Protein AF-A0AAQ3K2I1-F1 (afdb_monomer)

Sequence (103 aa):
MKQISSSSSKKKKNTADDESAISTFRNTFQGRDLKQGTCILLTWVEASKMLISISSTGLPADIDAEIRSMNVNWALYDGFFGGNPVSPTLKASVVEGLTMMLS

Foldseek 3Di:
DDDDDDPPDPPPPQDPLRVVLVVQVCVLPPPDDQDPQKDWDWAPPDLQWTWIFIDSHDDGPDTSDIGGGNVNSVVVVCCCQNPPHPDPPSNVVVVVVVVVVVD

Structure (mmCIF, N/CA/C/O backbone):
data_AF-A0AAQ3K2I1-F1
#
_entry.id   AF-A0AAQ3K2I1-F1
#
loop_
_atom_site.group_PDB
_atom_site.id
_atom_site.type_symbol
_atom_site.label_atom_id
_atom_site.label_alt_id
_atom_site.label_comp_id
_atom_site.label_asym_id
_atom_site.label_entity_id
_atom_site.label_seq_id
_atom_site.pdbx_PDB_ins_code
_atom_site.Cartn_x
_atom_site.Cartn_y
_atom_site.Cartn_z
_atom_site.occupancy
_atom_site.B_iso_or_equiv
_atom_site.auth_seq_id
_atom_site.auth_comp_id
_atom_site.auth_asym_id
_atom_site.auth_atom_id
_atom_site.pdbx_PDB_model_num
ATOM 1 N N . MET A 1 1 ? -8.237 42.135 -5.711 1.00 37.44 1 MET A N 1
ATOM 2 C CA . MET A 1 1 ? -8.270 40.664 -5.872 1.00 37.44 1 MET A CA 1
ATOM 3 C C . MET A 1 1 ? -7.122 40.255 -6.780 1.00 37.44 1 MET A C 1
ATOM 5 O O . MET A 1 1 ? -7.177 40.530 -7.969 1.00 37.44 1 MET A O 1
ATOM 9 N N . LYS A 1 2 ? -6.034 39.716 -6.218 1.00 32.69 2 LYS A N 1
ATOM 10 C CA . LYS A 1 2 ? -4.900 39.194 -6.996 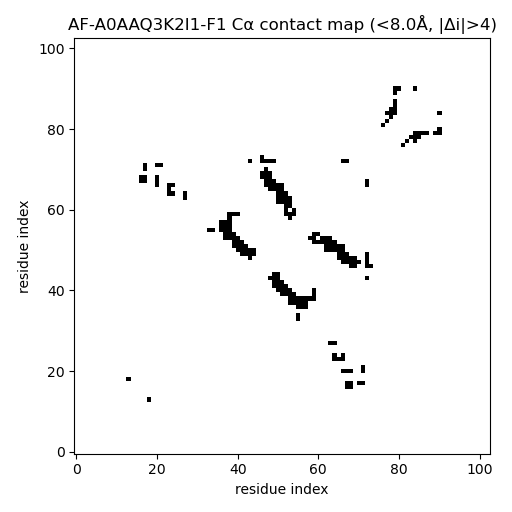1.00 32.69 2 LYS A CA 1
ATOM 11 C C . LYS A 1 2 ? -5.203 37.751 -7.398 1.00 32.69 2 LYS A C 1
ATOM 13 O O . LYS A 1 2 ? -5.624 36.966 -6.554 1.00 32.69 2 LYS A O 1
ATOM 18 N N . GLN A 1 3 ? -4.995 37.447 -8.679 1.00 37.69 3 GLN A N 1
ATOM 19 C CA . GLN A 1 3 ? -5.002 36.096 -9.228 1.00 37.69 3 GLN A CA 1
ATOM 20 C C . GLN A 1 3 ? -4.092 35.176 -8.412 1.00 37.69 3 GLN A C 1
ATOM 22 O O . GLN A 1 3 ? -2.937 35.512 -8.148 1.00 37.69 3 GLN A O 1
ATOM 27 N N . ILE A 1 4 ? -4.605 33.998 -8.067 1.00 42.84 4 ILE A N 1
ATOM 28 C CA . ILE A 1 4 ? -3.776 32.881 -7.632 1.00 42.84 4 ILE A CA 1
ATOM 29 C C . ILE A 1 4 ? -3.265 32.200 -8.901 1.00 42.84 4 ILE A C 1
ATOM 31 O O . ILE A 1 4 ? -4.034 31.714 -9.727 1.00 42.84 4 ILE A O 1
ATOM 35 N N . SER A 1 5 ? -1.944 32.271 -9.037 1.00 36.81 5 SER A N 1
ATOM 36 C CA . SER A 1 5 ? -1.099 31.627 -10.034 1.00 36.81 5 SER A CA 1
ATOM 37 C C . SER A 1 5 ? -1.525 30.185 -10.320 1.00 36.81 5 SER A C 1
ATOM 39 O O . SER A 1 5 ? -1.656 29.366 -9.410 1.00 36.81 5 SER A O 1
ATOM 41 N N . SER A 1 6 ? -1.700 29.879 -11.606 1.00 41.41 6 SER A N 1
ATOM 42 C CA . SER A 1 6 ? -1.818 28.522 -12.114 1.00 41.41 6 SER A CA 1
ATOM 43 C C . SER A 1 6 ? -0.470 27.806 -11.990 1.00 41.41 6 SER A C 1
ATOM 45 O O . SER A 1 6 ? 0.410 27.966 -12.838 1.00 41.41 6 SER A O 1
ATOM 47 N N . SER A 1 7 ? -0.300 26.956 -10.983 1.00 36.19 7 SER A N 1
ATOM 48 C CA . SER A 1 7 ? 0.644 25.848 -11.097 1.00 36.19 7 SER A CA 1
ATOM 49 C C . SER A 1 7 ? 0.015 24.814 -12.030 1.00 36.19 7 SER A C 1
ATOM 51 O O . SER A 1 7 ? -0.881 24.057 -11.664 1.00 36.19 7 SER A O 1
ATOM 53 N N . SER A 1 8 ? 0.443 24.837 -13.293 1.00 41.00 8 SER A N 1
ATOM 54 C CA . SER A 1 8 ? 0.070 23.869 -14.319 1.00 41.00 8 SER A CA 1
ATOM 55 C C . SER A 1 8 ? 0.605 22.481 -13.954 1.00 41.00 8 SER A C 1
ATOM 57 O O . SER A 1 8 ? 1.631 22.032 -14.471 1.00 41.00 8 SER A O 1
ATOM 59 N N . SER A 1 9 ? -0.076 21.778 -13.055 1.00 35.94 9 SER A N 1
ATOM 60 C CA . SER A 1 9 ? 0.137 20.350 -12.872 1.00 35.94 9 SER A CA 1
ATOM 61 C C . SER A 1 9 ? -0.325 19.680 -14.157 1.00 35.94 9 SER A C 1
ATOM 63 O O . SER A 1 9 ? -1.525 19.514 -14.381 1.00 35.94 9 SER A O 1
ATOM 65 N N . LYS A 1 10 ? 0.613 19.306 -15.034 1.00 42.41 10 LYS A N 1
ATOM 66 C CA . LYS A 1 10 ? 0.354 18.265 -16.031 1.00 42.41 10 LYS A CA 1
ATOM 67 C C . LYS A 1 10 ? -0.133 17.059 -15.231 1.00 42.41 10 LYS A C 1
ATOM 69 O O . LYS A 1 10 ? 0.686 16.348 -14.657 1.00 42.41 10 LYS A O 1
ATOM 74 N N . LYS A 1 11 ? -1.451 16.865 -15.122 1.00 48.81 11 LYS A N 1
ATOM 75 C CA . LYS A 1 11 ? -2.026 15.613 -14.634 1.00 48.81 11 LYS A CA 1
ATOM 76 C C . LYS A 1 11 ? -1.488 14.558 -15.589 1.00 48.81 11 LYS A C 1
ATOM 78 O O . LYS A 1 11 ? -1.966 14.467 -16.719 1.00 48.81 11 LYS A O 1
ATOM 83 N N . LYS A 1 12 ? -0.428 13.844 -15.194 1.00 59.91 12 LYS A N 1
ATOM 84 C CA . LYS A 1 12 ? -0.034 12.620 -15.885 1.00 59.91 12 LYS A CA 1
ATOM 85 C C . LYS A 1 12 ? -1.297 11.777 -15.884 1.00 59.91 12 LYS A C 1
ATOM 87 O O . LYS A 1 12 ? -1.839 11.482 -14.824 1.00 59.91 12 LYS A O 1
ATOM 92 N N . LYS A 1 13 ? -1.844 11.552 -17.073 1.00 78.75 13 LYS A N 1
ATOM 93 C CA . LYS A 1 13 ? -3.057 10.768 -17.217 1.00 78.75 13 LYS A CA 1
ATOM 94 C C . LYS A 1 13 ? -2.700 9.360 -16.763 1.00 78.75 13 LYS A C 1
ATOM 96 O O . LYS A 1 13 ? -1.733 8.800 -17.277 1.00 78.75 13 LYS A O 1
ATOM 101 N N . ASN A 1 14 ? -3.443 8.849 -15.792 1.00 84.88 14 ASN A N 1
ATOM 102 C CA . ASN A 1 14 ? -3.327 7.464 -15.369 1.00 84.88 14 ASN A CA 1
ATOM 103 C C . ASN A 1 14 ? -3.455 6.560 -16.599 1.00 84.88 14 ASN A C 1
ATOM 105 O O . ASN A 1 14 ? -4.289 6.793 -17.484 1.00 84.88 14 ASN A O 1
ATOM 109 N N . THR A 1 15 ? -2.583 5.564 -16.675 1.00 93.06 15 THR A N 1
ATOM 110 C CA . THR A 1 15 ? -2.687 4.504 -17.676 1.00 93.06 15 THR A CA 1
ATOM 111 C C . THR A 1 15 ? -3.866 3.584 -17.346 1.00 93.06 15 THR A C 1
ATOM 113 O O . THR A 1 15 ? -4.426 3.644 -16.252 1.00 93.06 15 THR A O 1
ATOM 116 N N . ALA A 1 16 ? -4.258 2.719 -18.285 1.00 93.69 16 ALA A N 1
ATOM 117 C CA . ALA A 1 16 ? -5.278 1.705 -18.010 1.00 93.69 16 ALA A CA 1
ATOM 118 C C . ALA A 1 16 ? -4.862 0.783 -16.846 1.00 93.69 16 ALA A C 1
ATOM 120 O O . ALA A 1 16 ? -5.698 0.425 -16.017 1.00 93.69 16 ALA A O 1
ATOM 121 N N . ASP A 1 17 ? -3.566 0.477 -16.747 1.00 93.31 17 ASP A N 1
ATOM 122 C CA . ASP A 1 17 ? -3.002 -0.322 -15.658 1.00 93.31 17 ASP A CA 1
ATOM 123 C C . ASP A 1 17 ? -3.073 0.423 -14.319 1.00 93.31 17 ASP A C 1
ATOM 125 O O . ASP A 1 17 ? -3.442 -0.170 -13.309 1.00 93.31 17 ASP A O 1
ATOM 129 N N . ASP A 1 18 ? -2.811 1.736 -14.309 1.00 96.25 18 ASP A N 1
ATOM 130 C CA . ASP A 1 18 ? -2.945 2.566 -13.104 1.00 96.25 18 ASP A CA 1
ATOM 131 C C . ASP A 1 18 ? -4.397 2.613 -12.611 1.00 96.25 18 ASP A C 1
ATOM 133 O O . ASP A 1 18 ? -4.651 2.444 -11.422 1.00 96.25 18 ASP A O 1
ATOM 137 N N . GLU A 1 19 ? -5.365 2.799 -13.513 1.00 97.19 19 GLU A N 1
ATOM 138 C CA . GLU A 1 19 ? -6.791 2.808 -13.158 1.00 97.19 19 GLU A CA 1
ATOM 139 C C . GLU A 1 19 ? -7.262 1.437 -12.646 1.00 97.19 19 GLU A C 1
ATOM 141 O O . GLU A 1 19 ? -7.979 1.355 -11.645 1.00 97.19 19 GLU A O 1
ATOM 146 N N . SER A 1 20 ? -6.817 0.349 -13.282 1.00 97.56 20 SER A N 1
ATOM 147 C CA . SER A 1 20 ? -7.094 -1.021 -12.833 1.00 97.56 20 SER A CA 1
ATOM 148 C C . SER A 1 20 ? -6.496 -1.299 -11.448 1.00 97.56 20 SER A C 1
ATOM 150 O O . SER A 1 20 ? -7.168 -1.837 -10.563 1.00 97.56 20 SER A O 1
ATOM 152 N N . ALA A 1 21 ? -5.257 -0.859 -11.214 1.00 98.00 21 ALA A N 1
ATOM 153 C CA . ALA A 1 21 ? -4.576 -0.958 -9.929 1.00 98.00 21 ALA A CA 1
ATOM 154 C C . ALA A 1 21 ? -5.287 -0.145 -8.833 1.00 98.00 21 ALA A C 1
ATOM 156 O O . ALA A 1 21 ? -5.513 -0.663 -7.740 1.00 98.00 21 ALA A O 1
ATOM 157 N N . ILE A 1 22 ? -5.707 1.092 -9.126 1.00 97.69 22 ILE A N 1
ATOM 158 C CA . ILE A 1 22 ? -6.485 1.934 -8.200 1.00 97.69 22 ILE A CA 1
ATOM 159 C C . ILE A 1 22 ? -7.835 1.283 -7.880 1.00 97.69 22 ILE A C 1
ATOM 161 O O . ILE A 1 22 ? -8.249 1.263 -6.719 1.00 97.69 22 ILE A O 1
ATOM 165 N N . SER A 1 23 ? -8.518 0.726 -8.885 1.00 98.12 23 SER A N 1
ATOM 166 C CA . SER A 1 23 ? -9.779 0.009 -8.686 1.00 98.12 23 SER A CA 1
ATOM 167 C C . SER A 1 23 ? -9.588 -1.219 -7.798 1.00 98.12 23 SER A C 1
ATOM 169 O O . SER A 1 23 ? -10.317 -1.382 -6.822 1.00 98.12 23 SER A O 1
ATOM 171 N N . THR A 1 24 ? -8.563 -2.029 -8.067 1.00 98.38 24 THR A N 1
ATOM 172 C CA . THR A 1 24 ? -8.218 -3.207 -7.256 1.00 98.38 24 THR A CA 1
ATOM 173 C C . THR A 1 24 ? -7.917 -2.808 -5.814 1.00 98.38 24 THR A C 1
ATOM 175 O O . THR A 1 24 ? -8.507 -3.365 -4.887 1.00 98.38 24 THR A O 1
ATOM 178 N N . PHE A 1 25 ? -7.079 -1.784 -5.613 1.00 97.62 25 PHE A N 1
ATOM 179 C CA . PHE A 1 25 ? -6.767 -1.244 -4.290 1.00 97.62 25 PHE A CA 1
ATOM 180 C C . PHE A 1 25 ? -8.043 -0.832 -3.551 1.00 97.62 25 PHE A C 1
ATOM 182 O O . PHE A 1 25 ? -8.296 -1.298 -2.445 1.00 97.62 25 PHE A O 1
ATOM 189 N N . ARG A 1 26 ? -8.900 -0.017 -4.180 1.00 97.62 26 ARG A N 1
ATOM 190 C CA . ARG A 1 26 ? -10.163 0.436 -3.581 1.00 97.62 26 ARG A CA 1
ATOM 191 C C . ARG A 1 26 ? -11.076 -0.733 -3.215 1.00 97.62 26 ARG A C 1
ATOM 193 O O . ARG A 1 26 ? -11.592 -0.771 -2.100 1.00 97.62 26 ARG A O 1
ATOM 200 N N . ASN A 1 27 ? -11.268 -1.673 -4.137 1.00 97.94 27 ASN A N 1
ATOM 201 C CA . ASN A 1 27 ? -12.164 -2.813 -3.950 1.00 97.94 27 ASN A CA 1
ATOM 202 C C . ASN A 1 27 ? -11.689 -3.735 -2.821 1.00 97.94 27 ASN A C 1
ATOM 204 O O . ASN A 1 27 ? -12.520 -4.326 -2.142 1.00 97.94 27 ASN A O 1
ATOM 208 N N . THR A 1 28 ? -10.378 -3.799 -2.569 1.00 97.44 28 THR A N 1
ATOM 209 C CA . THR A 1 28 ? -9.795 -4.587 -1.469 1.00 97.44 28 THR A CA 1
ATOM 210 C C . THR A 1 28 ? -10.296 -4.121 -0.094 1.00 97.44 28 THR A C 1
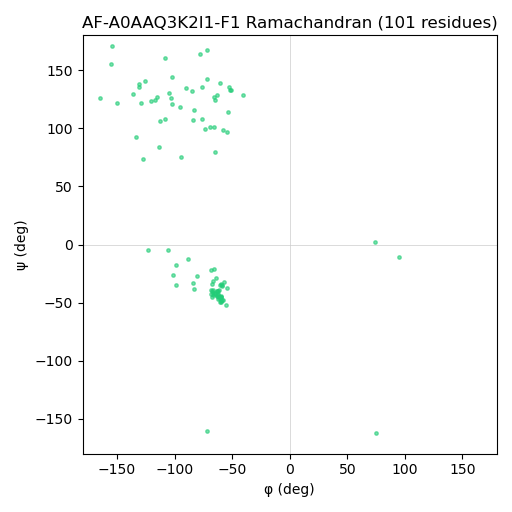ATOM 212 O O . THR A 1 28 ? -10.513 -4.937 0.801 1.00 97.44 28 THR A O 1
ATOM 215 N N . PHE A 1 29 ? -10.527 -2.814 0.076 1.00 96.12 29 PHE A N 1
ATOM 216 C CA . PHE A 1 29 ? -11.004 -2.233 1.339 1.00 96.12 29 PHE A CA 1
ATOM 217 C C . PHE A 1 29 ? -12.514 -1.965 1.356 1.00 96.12 29 PHE A C 1
ATOM 219 O O . PHE A 1 29 ? -13.099 -1.771 2.422 1.00 96.12 29 PHE A O 1
ATOM 226 N N . GLN A 1 30 ? -13.166 -1.923 0.194 1.00 95.69 30 GLN A N 1
ATOM 227 C CA . GLN A 1 30 ? -14.573 -1.555 0.099 1.00 95.69 30 GLN A CA 1
ATOM 228 C C . GLN A 1 30 ? -15.475 -2.585 0.795 1.00 95.69 30 GLN A C 1
ATOM 230 O O . GLN A 1 30 ? -15.429 -3.775 0.507 1.00 95.69 30 GLN A O 1
ATOM 235 N N . GLY A 1 31 ? -16.330 -2.108 1.706 1.00 91.38 31 GLY A N 1
ATOM 236 C CA . GLY A 1 31 ? -17.256 -2.957 2.464 1.00 91.38 31 GLY A CA 1
ATOM 237 C C . GLY A 1 31 ? -16.599 -3.792 3.568 1.00 91.38 31 GLY A C 1
ATOM 238 O O . GLY A 1 31 ? -17.300 -4.548 4.237 1.00 91.38 31 GLY A O 1
ATOM 239 N N . ARG A 1 32 ? -15.283 -3.652 3.786 1.00 93.44 32 ARG A N 1
ATOM 240 C CA . ARG A 1 32 ? -14.559 -4.333 4.862 1.00 93.44 32 ARG A CA 1
ATOM 241 C C . ARG A 1 32 ? -14.558 -3.462 6.123 1.00 93.44 32 ARG A C 1
ATOM 243 O O . ARG A 1 32 ? -14.316 -2.260 6.059 1.00 93.44 32 ARG A O 1
ATOM 250 N N . ASP A 1 33 ? -14.839 -4.069 7.271 1.00 92.75 33 ASP A N 1
ATOM 251 C CA . ASP A 1 33 ? -14.895 -3.372 8.560 1.00 92.75 33 ASP A CA 1
ATOM 252 C C . ASP A 1 33 ? -13.488 -3.258 9.169 1.00 92.75 33 ASP A C 1
ATOM 254 O O . ASP A 1 33 ? -12.906 -4.251 9.606 1.00 92.75 33 ASP A O 1
ATOM 258 N N . LEU A 1 34 ? -12.916 -2.051 9.160 1.00 94.75 34 LEU A N 1
ATOM 259 C CA . LEU A 1 34 ? -11.558 -1.778 9.644 1.00 94.75 34 LEU A CA 1
ATOM 260 C C . LEU A 1 34 ? -11.597 -1.307 11.103 1.00 94.75 34 LEU A C 1
ATOM 262 O O . LEU A 1 34 ? -11.452 -0.122 11.407 1.00 94.75 34 LEU A O 1
ATOM 266 N N . LYS A 1 35 ? -11.822 -2.251 12.019 1.00 95.81 35 LYS A N 1
ATOM 267 C CA . LYS A 1 35 ? -11.879 -1.993 13.468 1.00 95.81 35 LYS A CA 1
ATOM 268 C C . LYS A 1 35 ? -10.492 -1.846 14.089 1.00 95.81 35 LYS A C 1
ATOM 270 O O . LYS A 1 35 ? -9.487 -2.280 13.523 1.00 95.81 35 LYS A O 1
ATOM 275 N N . GLN A 1 36 ? -10.441 -1.291 15.301 1.00 95.50 36 GLN A N 1
ATOM 276 C CA . GLN A 1 36 ? -9.228 -1.310 16.120 1.00 95.50 36 GLN A CA 1
ATOM 277 C C . GLN A 1 36 ? -8.694 -2.745 16.250 1.00 95.50 36 GLN A C 1
ATOM 279 O O . GLN A 1 36 ? -9.453 -3.668 16.528 1.00 95.50 36 GLN A O 1
ATOM 284 N N . GLY A 1 37 ? -7.386 -2.912 16.046 1.00 93.94 37 GLY A N 1
ATOM 285 C CA . GLY A 1 37 ? -6.731 -4.223 16.012 1.00 93.94 37 GLY A CA 1
ATOM 286 C C . GLY A 1 37 ? -6.564 -4.808 14.607 1.00 93.94 37 GLY A C 1
ATOM 287 O O . GLY A 1 37 ? -5.790 -5.750 14.451 1.00 93.94 37 GLY A O 1
ATOM 288 N N . THR A 1 38 ? -7.202 -4.218 13.587 1.00 96.38 38 THR A N 1
ATOM 289 C CA . THR A 1 38 ? -6.969 -4.597 12.187 1.00 96.38 38 THR A CA 1
ATOM 290 C C . THR A 1 38 ? -5.524 -4.298 11.793 1.00 96.38 38 THR A C 1
ATOM 292 O O . THR A 1 38 ? -5.042 -3.177 11.963 1.00 96.38 38 THR A O 1
ATOM 295 N N . CYS A 1 39 ? -4.846 -5.292 11.230 1.00 96.38 39 CYS A N 1
ATOM 296 C CA . CYS A 1 39 ? -3.514 -5.163 10.659 1.00 96.38 39 CYS A CA 1
ATOM 297 C C . CYS A 1 39 ? -3.615 -5.167 9.133 1.00 96.38 39 CYS A C 1
ATOM 299 O O . CYS A 1 39 ? -4.259 -6.043 8.556 1.00 96.38 39 CYS A O 1
ATOM 301 N N . ILE A 1 40 ? -2.972 -4.193 8.488 1.00 97.50 40 ILE A N 1
ATOM 302 C CA . ILE A 1 40 ? -2.842 -4.106 7.033 1.00 97.50 40 ILE A CA 1
ATOM 303 C C . ILE A 1 40 ? -1.352 -4.124 6.717 1.00 97.50 40 ILE A C 1
ATOM 305 O O . ILE A 1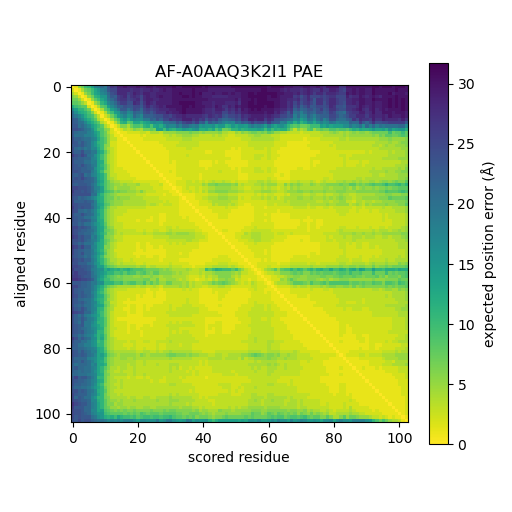 40 ? -0.603 -3.271 7.196 1.00 97.50 40 ILE A O 1
ATOM 309 N N . LEU A 1 41 ? -0.934 -5.080 5.898 1.00 97.31 41 LEU A N 1
ATOM 310 C CA . LEU A 1 41 ? 0.408 -5.153 5.350 1.00 97.31 41 LEU A CA 1
ATOM 311 C C . LEU A 1 41 ? 0.382 -4.679 3.901 1.00 97.31 41 LEU A C 1
ATOM 313 O O . LEU A 1 41 ? -0.386 -5.183 3.082 1.00 97.31 41 LEU A O 1
ATOM 317 N N . LEU A 1 42 ? 1.242 -3.706 3.610 1.00 97.56 42 LEU A N 1
ATOM 318 C CA . LEU A 1 42 ? 1.562 -3.256 2.261 1.00 97.56 42 LEU A CA 1
ATOM 319 C C . LEU A 1 42 ? 2.980 -3.735 1.952 1.00 97.56 42 LEU A C 1
ATOM 321 O O . LEU A 1 42 ? 3.946 -3.247 2.540 1.00 97.56 42 LEU A O 1
ATOM 325 N N . THR A 1 43 ? 3.107 -4.727 1.075 1.00 97.50 43 THR A N 1
ATOM 326 C CA . THR A 1 43 ? 4.391 -5.374 0.784 1.00 97.50 43 THR A CA 1
ATOM 327 C C . THR A 1 43 ? 4.823 -5.067 -0.640 1.00 97.50 43 THR A C 1
ATOM 329 O O . THR A 1 43 ? 4.280 -5.625 -1.590 1.00 97.50 43 THR A O 1
ATOM 332 N N . TRP A 1 44 ? 5.822 -4.201 -0.801 1.00 97.44 44 TRP A N 1
ATOM 333 C CA . TRP A 1 44 ? 6.463 -3.949 -2.093 1.00 97.44 44 TRP A CA 1
ATOM 334 C C . TRP A 1 44 ? 7.408 -5.108 -2.431 1.00 97.44 44 TRP A C 1
ATOM 336 O O . TRP A 1 44 ? 8.455 -5.256 -1.806 1.00 97.44 44 TRP A O 1
ATOM 346 N N . VAL A 1 45 ? 7.026 -5.935 -3.408 1.00 97.69 45 VAL A N 1
ATOM 347 C CA . VAL A 1 45 ? 7.846 -7.060 -3.904 1.00 97.69 45 VAL A CA 1
ATOM 348 C C . VAL A 1 45 ? 8.863 -6.561 -4.932 1.00 97.69 45 VAL A C 1
ATOM 350 O O . VAL A 1 45 ? 10.011 -6.986 -4.952 1.00 97.69 45 VAL A O 1
ATOM 353 N N . GLU A 1 46 ? 8.433 -5.621 -5.768 1.00 96.19 46 GLU A N 1
ATOM 354 C CA . G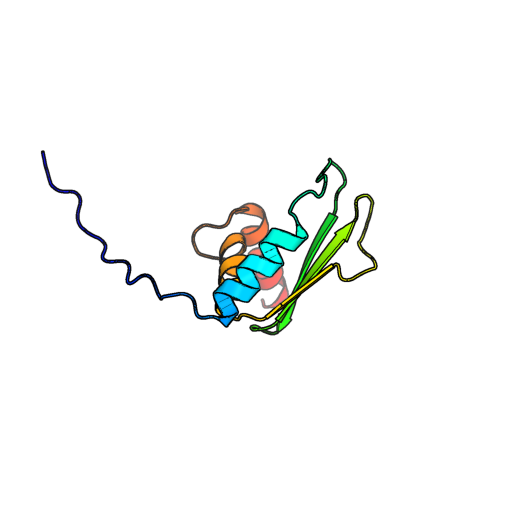LU A 1 46 ? 9.234 -4.885 -6.747 1.00 96.19 46 GLU A CA 1
ATOM 355 C C . GLU A 1 46 ? 8.548 -3.532 -7.000 1.00 96.19 46 GLU A C 1
ATOM 357 O O . GLU A 1 46 ? 7.414 -3.309 -6.570 1.00 96.19 46 GLU A O 1
ATOM 362 N N . ALA A 1 47 ? 9.196 -2.615 -7.722 1.00 95.56 47 ALA A N 1
ATOM 363 C CA . ALA A 1 47 ? 8.634 -1.283 -7.970 1.00 95.56 47 ALA A CA 1
ATOM 364 C C . ALA A 1 47 ? 7.222 -1.335 -8.593 1.00 95.56 47 ALA A C 1
ATOM 366 O O . ALA A 1 47 ? 6.355 -0.544 -8.228 1.00 95.56 47 ALA A O 1
ATOM 367 N N . SER A 1 48 ? 6.963 -2.293 -9.487 1.00 96.25 48 SER A N 1
ATOM 368 C CA . SER A 1 48 ? 5.684 -2.484 -10.182 1.00 96.25 48 SER A CA 1
ATOM 369 C C . SER A 1 48 ? 4.675 -3.376 -9.465 1.00 96.25 48 SER A C 1
ATOM 371 O O . SER A 1 48 ? 3.511 -3.357 -9.858 1.00 96.25 48 SER A O 1
ATOM 373 N N . LYS A 1 49 ? 5.067 -4.123 -8.424 1.00 97.94 49 LYS A N 1
ATOM 374 C CA . LYS A 1 49 ? 4.208 -5.104 -7.745 1.00 97.94 49 LYS A CA 1
ATOM 375 C C . LYS A 1 49 ? 4.187 -4.908 -6.230 1.00 97.94 49 LYS A C 1
ATOM 377 O O . LYS A 1 49 ? 5.211 -5.033 -5.558 1.00 97.94 49 LYS A O 1
ATOM 382 N N . MET A 1 50 ? 2.988 -4.698 -5.694 1.00 98.25 50 MET A N 1
ATOM 383 C CA . MET A 1 50 ? 2.732 -4.633 -4.256 1.00 98.25 50 MET A CA 1
ATOM 384 C C . MET A 1 50 ? 1.636 -5.633 -3.875 1.00 98.25 50 MET A C 1
ATOM 386 O O . MET A 1 50 ? 0.665 -5.797 -4.607 1.00 98.25 50 MET A O 1
ATOM 390 N N . LEU A 1 51 ? 1.786 -6.301 -2.737 1.00 98.44 51 LEU A N 1
ATOM 391 C CA . LEU A 1 51 ? 0.772 -7.178 -2.156 1.00 98.44 51 LEU A CA 1
ATOM 392 C C . LEU A 1 51 ? 0.066 -6.462 -1.005 1.00 98.44 51 LEU A C 1
ATOM 394 O O . LEU A 1 51 ? 0.697 -5.703 -0.264 1.00 98.44 51 LEU A O 1
ATOM 398 N N . ILE A 1 52 ? -1.232 -6.716 -0.864 1.00 98.31 52 ILE A N 1
ATOM 399 C CA . ILE A 1 52 ? -2.043 -6.260 0.262 1.00 98.31 52 ILE A CA 1
ATOM 400 C C . ILE A 1 52 ? -2.516 -7.491 1.022 1.00 98.31 52 ILE A C 1
ATOM 402 O O . ILE A 1 52 ? -3.125 -8.383 0.429 1.00 98.31 52 ILE A O 1
ATOM 406 N N . SER A 1 53 ? -2.269 -7.501 2.326 1.00 98.12 53 SER A N 1
ATOM 407 C CA . SER A 1 53 ? -2.769 -8.521 3.246 1.00 98.12 53 SER A CA 1
ATOM 408 C C . SER A 1 53 ? -3.409 -7.855 4.458 1.00 98.12 53 SER A C 1
ATOM 410 O O . SER A 1 53 ? -2.864 -6.899 5.007 1.00 98.12 53 SER A O 1
ATOM 412 N N . ILE A 1 54 ? -4.570 -8.337 4.880 1.00 97.12 54 ILE A N 1
ATOM 413 C CA . ILE A 1 54 ? -5.428 -7.707 5.878 1.00 97.12 54 ILE A CA 1
ATOM 414 C C . ILE A 1 54 ? -5.925 -8.775 6.847 1.00 97.12 54 ILE A C 1
ATOM 416 O O . ILE A 1 54 ? -6.504 -9.781 6.451 1.00 97.12 54 ILE A O 1
ATOM 420 N N . SER A 1 55 ? -5.775 -8.513 8.140 1.00 95.75 55 SER A N 1
ATOM 421 C CA . SER A 1 55 ? -6.313 -9.356 9.204 1.00 95.75 55 SER A CA 1
ATOM 422 C C . SER A 1 55 ? -7.060 -8.504 10.211 1.00 95.75 55 SER A C 1
ATOM 424 O O . SER A 1 55 ? -6.579 -7.446 10.608 1.00 95.75 55 SER A O 1
ATOM 426 N N . SER A 1 56 ? -8.219 -8.977 10.669 1.00 92.75 56 SER A N 1
ATOM 427 C CA . SER A 1 56 ? -8.955 -8.345 11.768 1.00 92.75 56 SER A CA 1
ATOM 428 C C . SER A 1 56 ? -8.239 -8.477 13.114 1.00 92.75 56 SER A C 1
ATOM 430 O O . SER A 1 56 ? -8.521 -7.709 14.029 1.00 92.75 56 SER A O 1
ATOM 432 N N . THR A 1 57 ? -7.339 -9.457 13.253 1.00 89.56 57 THR A N 1
ATOM 433 C CA . THR A 1 57 ? -6.609 -9.746 14.493 1.00 89.56 57 THR A CA 1
ATOM 434 C C . THR A 1 57 ? -5.236 -10.342 14.193 1.00 89.56 57 THR A C 1
ATOM 436 O O . THR A 1 57 ? -5.138 -11.415 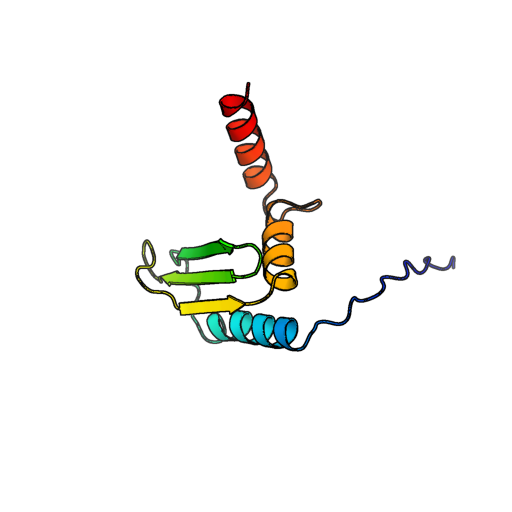13.596 1.00 89.56 57 THR A O 1
ATOM 439 N N . GLY A 1 58 ? -4.172 -9.693 14.666 1.00 89.25 58 GLY A N 1
ATOM 440 C CA . GLY A 1 58 ? -2.802 -10.185 14.493 1.00 89.25 58 GLY A CA 1
ATOM 441 C C . GLY A 1 58 ? -2.264 -10.003 13.072 1.00 89.25 58 GLY A C 1
ATOM 442 O O . GLY A 1 58 ? -2.780 -9.193 12.304 1.00 89.25 58 GLY A O 1
ATOM 443 N N . LEU A 1 59 ? -1.197 -10.732 12.737 1.00 92.19 59 LEU A N 1
ATOM 444 C CA . LEU A 1 59 ? -0.564 -10.647 11.420 1.00 92.19 59 LEU A CA 1
ATOM 445 C C . LEU A 1 59 ? -1.388 -11.402 10.359 1.00 92.19 59 LEU A C 1
ATOM 447 O O . LEU A 1 59 ? -1.818 -12.526 10.623 1.00 92.19 59 LEU A O 1
ATOM 451 N N . PRO A 1 60 ? -1.597 -10.819 9.167 1.00 93.69 60 PRO A N 1
ATOM 452 C CA . PRO A 1 60 ? -2.210 -11.516 8.039 1.00 93.69 60 PRO A CA 1
ATOM 453 C C . PRO A 1 60 ? -1.404 -12.739 7.583 1.00 93.69 60 PRO A C 1
ATOM 455 O O . PRO A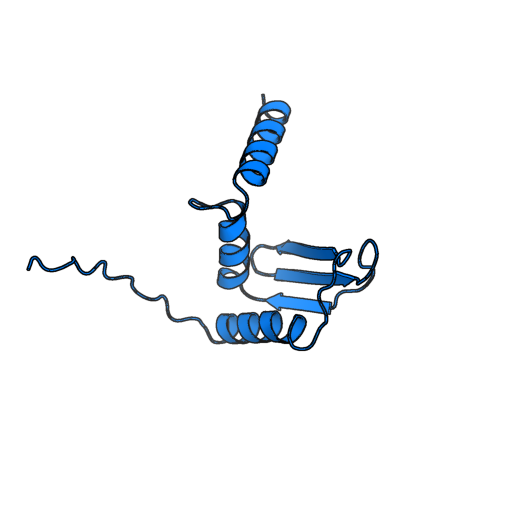 1 60 ? -0.178 -12.673 7.498 1.00 93.69 60 PRO A O 1
ATOM 458 N N . ALA A 1 61 ? -2.101 -13.830 7.255 1.00 88.94 61 ALA A N 1
ATOM 459 C CA . ALA A 1 61 ? -1.508 -15.041 6.677 1.00 88.94 61 ALA A CA 1
ATOM 460 C C . ALA A 1 61 ? -1.727 -15.150 5.157 1.00 88.94 61 ALA A C 1
ATOM 462 O O . ALA A 1 61 ? -0.911 -15.755 4.465 1.00 88.94 61 ALA A O 1
ATOM 463 N N . ASP A 1 62 ? -2.796 -14.535 4.647 1.00 94.94 62 ASP A N 1
ATOM 464 C CA . ASP A 1 62 ? -3.211 -14.618 3.247 1.00 94.94 62 ASP A CA 1
ATOM 465 C C . ASP A 1 62 ? -2.968 -13.305 2.492 1.00 94.94 62 ASP A C 1
ATOM 467 O O . ASP A 1 62 ? -2.821 -12.229 3.078 1.00 94.94 62 ASP A O 1
ATOM 471 N N . ILE A 1 63 ? -2.920 -13.394 1.163 1.00 97.50 63 ILE A N 1
ATOM 472 C CA . ILE A 1 63 ? -2.841 -12.241 0.261 1.00 97.50 63 ILE A CA 1
ATOM 473 C C . ILE A 1 63 ? -4.260 -11.903 -0.192 1.00 97.50 63 ILE A C 1
ATOM 475 O O . ILE A 1 63 ? -4.905 -12.712 -0.857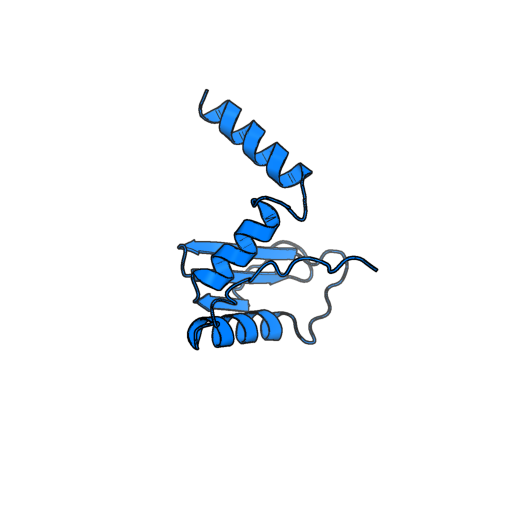 1.00 97.50 63 ILE A O 1
ATOM 479 N N . ASP A 1 64 ? -4.731 -10.700 0.131 1.00 97.88 64 ASP A N 1
ATOM 480 C CA . ASP A 1 64 ? -6.052 -10.221 -0.281 1.00 97.88 64 ASP A CA 1
ATOM 481 C C . ASP A 1 64 ? -6.032 -9.615 -1.686 1.00 97.88 64 ASP A C 1
ATOM 483 O O . ASP A 1 64 ? -7.018 -9.718 -2.416 1.00 97.88 64 ASP A O 1
ATOM 487 N N . ALA A 1 65 ? -4.927 -8.972 -2.076 1.00 98.19 65 ALA A N 1
ATOM 488 C CA . ALA A 1 65 ? -4.798 -8.383 -3.404 1.00 98.19 65 ALA A CA 1
ATOM 489 C C . ALA A 1 65 ? -3.351 -8.239 -3.879 1.00 98.19 65 ALA A C 1
ATOM 491 O O . ALA A 1 65 ? -2.413 -8.085 -3.097 1.00 98.19 65 ALA A O 1
ATOM 492 N N . GLU A 1 66 ? -3.201 -8.207 -5.202 1.00 98.38 66 GLU A N 1
ATOM 493 C CA . GLU A 1 66 ? -1.968 -7.848 -5.893 1.00 98.38 66 GLU A CA 1
ATOM 494 C C . GLU A 1 66 ? -2.198 -6.577 -6.717 1.00 98.38 66 GLU A C 1
ATOM 496 O O . GLU A 1 66 ? -3.087 -6.516 -7.566 1.00 98.38 66 GLU A O 1
ATOM 501 N N . ILE A 1 67 ? -1.378 -5.558 -6.473 1.00 98.31 67 ILE A N 1
ATOM 502 C CA . ILE A 1 67 ? -1.390 -4.281 -7.182 1.00 98.31 67 ILE A CA 1
ATOM 503 C C . ILE A 1 67 ? -0.244 -4.273 -8.189 1.00 98.31 67 ILE A C 1
ATOM 505 O O . ILE A 1 67 ? 0.924 -4.396 -7.812 1.00 98.31 67 ILE A O 1
ATOM 509 N N . ARG A 1 68 ? -0.586 -4.110 -9.472 1.00 97.62 68 ARG A N 1
ATOM 510 C CA . ARG A 1 68 ? 0.366 -4.034 -10.587 1.00 97.62 68 ARG A CA 1
ATOM 511 C C . ARG A 1 68 ? 0.361 -2.656 -11.233 1.00 97.62 68 ARG A C 1
ATOM 513 O O . ARG A 1 68 ? -0.319 -2.431 -12.225 1.00 97.62 68 ARG A O 1
ATOM 520 N N . SER A 1 69 ? 1.114 -1.730 -10.655 1.00 97.56 69 SER A N 1
ATOM 521 C CA . SER A 1 69 ? 1.404 -0.432 -11.263 1.00 97.56 69 SER A CA 1
ATOM 522 C C . SER A 1 69 ? 2.574 0.221 -10.537 1.00 97.56 69 SER A C 1
ATOM 524 O O . SER A 1 69 ? 2.532 0.439 -9.327 1.00 97.56 69 SER A O 1
ATOM 526 N N . MET A 1 70 ? 3.603 0.605 -11.294 1.00 96.56 70 MET A N 1
ATOM 527 C CA . MET A 1 70 ? 4.727 1.360 -10.742 1.00 96.56 70 MET A CA 1
ATOM 528 C C . MET A 1 70 ? 4.286 2.729 -10.211 1.00 96.56 70 MET A C 1
ATOM 530 O O . MET A 1 70 ? 4.748 3.150 -9.154 1.00 96.56 70 MET A O 1
ATOM 534 N N . ASN A 1 71 ? 3.379 3.422 -10.908 1.00 96.25 71 ASN A N 1
ATOM 535 C CA . ASN A 1 71 ? 2.942 4.756 -10.495 1.00 96.25 71 ASN A CA 1
ATOM 536 C C . ASN A 1 71 ? 2.126 4.699 -9.198 1.00 96.25 71 ASN A C 1
ATOM 538 O O . ASN A 1 71 ? 2.339 5.522 -8.310 1.00 96.25 71 ASN A O 1
ATOM 542 N N . VAL A 1 72 ? 1.221 3.722 -9.069 1.00 96.31 72 VAL A N 1
ATOM 543 C CA . VAL A 1 72 ? 0.398 3.542 -7.862 1.00 96.31 72 VAL A CA 1
ATOM 544 C C . VAL A 1 72 ? 1.267 3.119 -6.681 1.00 96.31 72 VAL A C 1
ATOM 546 O O . VAL A 1 72 ? 1.171 3.711 -5.607 1.00 96.31 72 VAL A O 1
ATOM 549 N N . ASN A 1 73 ? 2.172 2.160 -6.885 1.00 97.06 73 ASN A N 1
ATOM 550 C CA . ASN A 1 73 ? 3.080 1.708 -5.833 1.00 97.06 73 ASN A CA 1
ATOM 551 C C . ASN A 1 73 ? 4.016 2.823 -5.364 1.00 97.06 73 ASN A C 1
ATOM 553 O O . ASN A 1 73 ? 4.263 2.945 -4.163 1.00 97.06 73 ASN A O 1
ATOM 557 N N . TRP A 1 74 ? 4.515 3.646 -6.292 1.00 95.81 74 TRP A N 1
ATOM 558 C CA . TRP A 1 74 ? 5.335 4.805 -5.954 1.00 95.81 74 TRP A CA 1
ATOM 559 C C . TRP A 1 74 ? 4.537 5.866 -5.200 1.00 95.81 74 TRP A C 1
ATOM 561 O O . TRP A 1 74 ? 5.033 6.403 -4.218 1.00 95.81 74 TRP A O 1
ATOM 571 N N . ALA A 1 75 ? 3.292 6.141 -5.602 1.00 95.75 75 ALA A N 1
ATOM 572 C CA . ALA A 1 75 ? 2.434 7.096 -4.902 1.00 95.75 75 ALA A CA 1
ATOM 573 C C . ALA A 1 75 ? 2.156 6.673 -3.449 1.00 95.75 75 ALA A C 1
ATOM 575 O O . ALA A 1 75 ? 2.175 7.511 -2.549 1.00 95.75 75 ALA A O 1
ATOM 576 N N . LEU A 1 76 ? 1.950 5.375 -3.201 1.00 95.69 76 LEU A N 1
ATOM 577 C CA . LEU A 1 76 ? 1.797 4.849 -1.843 1.00 95.69 76 LEU A CA 1
ATOM 578 C C . LEU A 1 76 ? 3.095 4.972 -1.037 1.00 95.69 76 LEU A C 1
ATOM 580 O O . LEU A 1 76 ? 3.054 5.408 0.111 1.00 95.69 76 LEU A O 1
ATOM 584 N N . TYR A 1 77 ? 4.244 4.647 -1.636 1.00 95.81 77 TYR A N 1
ATOM 585 C CA . TYR A 1 77 ? 5.548 4.805 -0.987 1.00 95.81 77 TYR A CA 1
ATOM 586 C C . TYR A 1 77 ? 5.843 6.276 -0.641 1.00 95.81 77 TYR A C 1
ATOM 588 O O . TYR A 1 77 ? 6.235 6.588 0.486 1.00 95.81 77 TYR A O 1
ATOM 596 N N . ASP A 1 78 ? 5.598 7.191 -1.583 1.00 96.56 78 ASP A N 1
ATOM 597 C CA . ASP A 1 78 ? 5.762 8.639 -1.407 1.00 96.56 78 ASP A CA 1
ATOM 598 C C . ASP A 1 78 ? 4.870 9.177 -0.278 1.00 96.56 78 ASP A C 1
ATOM 600 O O . ASP A 1 78 ? 5.301 10.029 0.498 1.00 96.56 78 ASP A O 1
ATOM 604 N N . GLY A 1 79 ? 3.680 8.600 -0.086 1.00 95.44 79 GLY A N 1
ATOM 605 C CA . GLY A 1 79 ? 2.815 8.916 1.051 1.00 95.44 79 GLY A CA 1
ATOM 606 C C . GLY A 1 79 ? 3.471 8.695 2.422 1.00 95.44 79 GLY A C 1
ATOM 607 O O . GLY A 1 79 ? 3.182 9.445 3.353 1.00 95.44 79 GLY A O 1
ATOM 608 N N . PHE A 1 80 ? 4.376 7.721 2.568 1.00 96.19 80 PHE A N 1
ATOM 609 C CA . PHE A 1 80 ? 5.066 7.434 3.836 1.00 96.19 80 PHE A CA 1
ATOM 610 C C . PHE A 1 80 ? 6.469 8.041 3.927 1.00 96.19 80 PHE A C 1
ATOM 612 O O . PHE A 1 80 ? 6.883 8.454 5.009 1.00 96.19 80 PHE A O 1
ATOM 619 N N . PHE A 1 81 ? 7.201 8.109 2.813 1.00 96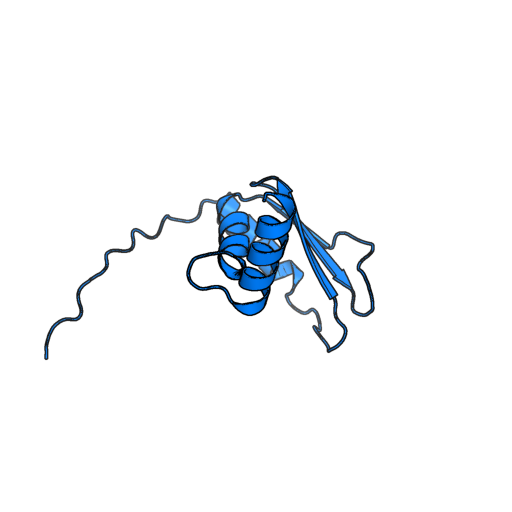.62 81 PHE A N 1
ATOM 620 C CA . PHE A 1 81 ? 8.627 8.462 2.812 1.00 96.62 81 PHE A CA 1
ATOM 621 C C . PHE A 1 81 ? 8.978 9.668 1.930 1.00 96.62 81 PHE A C 1
ATOM 623 O O . PHE A 1 81 ? 10.114 10.150 1.962 1.00 96.62 81 PHE A O 1
ATOM 630 N N . GLY A 1 82 ? 8.009 10.207 1.192 1.00 95.44 82 GLY A N 1
ATOM 631 C CA . GLY A 1 82 ? 8.153 11.355 0.302 1.00 95.44 82 GLY A CA 1
ATOM 632 C C . GLY A 1 82 ? 8.321 12.695 1.015 1.00 95.44 82 GLY A C 1
ATOM 633 O O . GLY A 1 82 ? 8.709 12.773 2.184 1.00 95.44 82 GLY A O 1
ATOM 634 N N . GLY A 1 83 ? 8.056 13.786 0.295 1.00 95.44 83 GLY A N 1
ATOM 635 C CA . GLY A 1 83 ? 8.251 15.153 0.799 1.00 95.44 83 GLY A CA 1
ATOM 636 C C . GLY A 1 83 ? 7.305 15.548 1.940 1.00 95.44 83 GLY A C 1
ATOM 637 O O . GLY A 1 83 ? 7.716 16.273 2.840 1.00 95.44 83 GLY A O 1
ATOM 638 N N . ASN A 1 84 ? 6.068 15.039 1.925 1.00 95.44 84 ASN A N 1
ATOM 639 C CA . ASN A 1 84 ? 5.025 15.335 2.914 1.00 95.44 84 ASN A CA 1
ATOM 640 C C . ASN A 1 84 ? 4.449 14.025 3.488 1.00 95.44 84 ASN A C 1
ATOM 642 O O . ASN A 1 84 ? 3.352 13.624 3.095 1.00 95.44 84 ASN A O 1
ATOM 646 N N . PRO A 1 85 ? 5.189 13.318 4.360 1.00 97.25 85 PRO A N 1
ATOM 647 C CA . PRO A 1 85 ? 4.804 11.986 4.812 1.00 97.25 85 PRO A CA 1
ATOM 648 C C . PRO A 1 85 ? 3.608 12.025 5.770 1.00 97.25 85 PRO A C 1
ATOM 650 O O . PRO A 1 85 ? 3.539 12.875 6.658 1.00 97.25 85 PRO A O 1
ATOM 653 N N . VAL A 1 86 ? 2.710 11.042 5.663 1.00 96.88 86 VAL A N 1
ATOM 654 C CA . VAL A 1 86 ? 1.565 10.881 6.581 1.00 96.88 86 VAL A CA 1
ATOM 655 C C . VAL A 1 86 ? 1.992 10.550 8.015 1.00 96.88 86 VAL A C 1
ATOM 657 O O . VAL A 1 86 ? 1.238 10.781 8.956 1.00 96.88 86 VAL A O 1
ATOM 660 N N . SER A 1 87 ? 3.213 10.037 8.194 1.00 97.50 87 SER A N 1
ATOM 661 C CA . SER A 1 87 ? 3.848 9.827 9.495 1.00 97.50 87 SER A CA 1
ATOM 662 C C . SER A 1 87 ? 5.289 10.353 9.468 1.00 97.50 87 SER A C 1
ATOM 664 O O . SER A 1 87 ? 6.214 9.632 9.085 1.00 97.50 87 SER A O 1
ATOM 666 N N . PRO A 1 88 ? 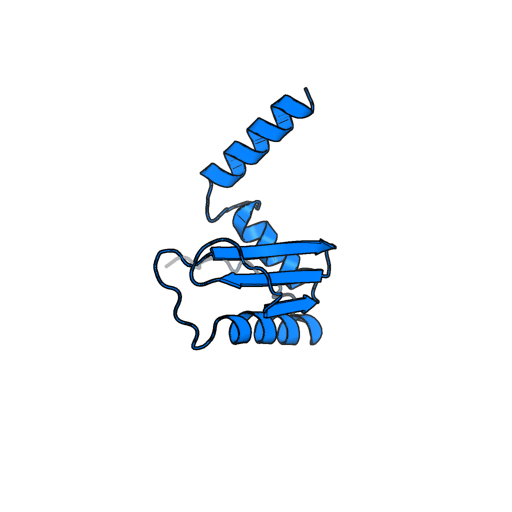5.514 11.618 9.872 1.00 97.75 88 PRO A N 1
ATOM 667 C CA . PRO A 1 88 ? 6.859 12.188 9.944 1.00 97.75 88 PRO A CA 1
ATOM 668 C C . PRO A 1 88 ? 7.793 11.408 10.877 1.00 97.75 88 PRO A C 1
ATOM 670 O O . PRO A 1 88 ? 8.981 11.272 10.591 1.00 97.75 88 PRO A O 1
ATOM 673 N N . THR A 1 89 ? 7.252 10.855 11.965 1.00 98.44 89 THR A N 1
ATOM 674 C CA . THR A 1 89 ? 8.010 10.060 12.939 1.00 98.44 89 THR A CA 1
ATOM 675 C C . THR A 1 89 ? 8.488 8.732 12.357 1.00 98.44 89 THR A C 1
ATOM 677 O O . THR A 1 89 ? 9.636 8.362 12.591 1.00 98.44 89 THR A O 1
ATOM 680 N N . LEU A 1 90 ? 7.671 8.048 11.543 1.00 98.00 90 LEU A N 1
ATOM 681 C CA . LEU A 1 90 ? 8.091 6.834 10.834 1.00 98.00 90 LEU A CA 1
ATOM 682 C C . LEU A 1 90 ? 9.281 7.118 9.912 1.00 98.00 90 LEU A C 1
ATOM 684 O O . LEU A 1 90 ? 10.288 6.415 9.965 1.00 98.00 90 LEU A O 1
ATOM 688 N N . LYS A 1 91 ? 9.187 8.174 9.095 1.00 97.94 91 LYS A N 1
ATOM 689 C CA . LYS A 1 91 ? 10.275 8.563 8.190 1.00 97.94 91 LYS A CA 1
ATOM 690 C C . LYS A 1 91 ? 11.559 8.886 8.960 1.00 97.94 91 LYS A C 1
ATOM 692 O O . LYS A 1 91 ? 12.624 8.420 8.567 1.00 97.94 91 LYS A O 1
ATOM 697 N N . ALA A 1 92 ? 11.460 9.653 10.048 1.00 98.00 92 ALA A N 1
ATOM 698 C CA . ALA A 1 92 ? 12.612 10.006 10.877 1.00 98.00 92 ALA A CA 1
ATOM 699 C C . ALA A 1 92 ? 13.292 8.766 11.481 1.00 98.00 92 ALA A C 1
ATOM 701 O O . ALA A 1 92 ? 14.508 8.640 11.383 1.00 98.00 92 ALA A O 1
ATOM 702 N N . SER A 1 93 ? 12.510 7.823 12.017 1.00 98.38 93 SER A N 1
ATOM 703 C CA . SER A 1 93 ? 13.037 6.582 12.599 1.00 98.38 93 SER A CA 1
ATOM 704 C C . SER A 1 93 ? 13.765 5.710 11.569 1.00 98.38 93 SER A C 1
ATOM 706 O O . SER A 1 93 ? 14.831 5.175 11.864 1.00 98.38 93 SER A O 1
ATOM 708 N N . VAL A 1 94 ? 13.243 5.609 10.340 1.00 97.69 94 VAL A N 1
ATOM 709 C CA . VAL A 1 94 ? 13.924 4.884 9.252 1.00 97.69 94 VAL A CA 1
ATOM 710 C C . VAL A 1 94 ? 15.236 5.565 8.860 1.00 97.69 94 VAL A C 1
ATOM 712 O O . VAL A 1 94 ? 16.236 4.878 8.666 1.00 97.69 94 VAL A O 1
ATOM 715 N N . VAL A 1 95 ? 15.257 6.900 8.762 1.00 97.69 95 VAL A N 1
ATOM 716 C CA . VAL A 1 95 ? 16.487 7.655 8.465 1.00 97.69 95 VAL A CA 1
ATOM 717 C C . VAL A 1 95 ? 17.541 7.411 9.539 1.00 97.69 95 VAL A C 1
ATOM 719 O O . VAL A 1 95 ? 18.663 7.055 9.197 1.00 97.69 95 VAL A O 1
ATOM 722 N N . GLU A 1 96 ? 17.178 7.546 10.814 1.00 97.94 96 GLU A N 1
ATOM 723 C CA . GLU A 1 96 ? 18.088 7.301 11.935 1.00 97.94 96 GLU A CA 1
ATOM 724 C C . GLU A 1 96 ? 18.653 5.875 11.906 1.00 97.94 96 GLU A C 1
ATOM 726 O O . GLU A 1 96 ? 19.870 5.694 11.970 1.00 97.94 96 GLU A O 1
ATOM 731 N N . GLY A 1 97 ? 17.793 4.869 11.714 1.00 97.75 97 GLY A N 1
ATOM 732 C CA . GLY A 1 97 ? 18.219 3.473 11.616 1.00 97.75 97 GLY A CA 1
ATOM 733 C C . GLY A 1 97 ? 19.194 3.226 10.462 1.00 97.75 97 GLY A C 1
ATOM 734 O O . GLY A 1 97 ? 20.226 2.586 10.650 1.00 97.75 97 GLY A O 1
ATOM 735 N N . LEU A 1 98 ? 18.916 3.778 9.276 1.00 97.81 98 LEU A N 1
ATOM 736 C CA . LEU A 1 98 ? 19.817 3.665 8.126 1.00 97.81 98 LEU A CA 1
ATOM 737 C C . LEU A 1 98 ? 21.136 4.410 8.347 1.00 97.81 98 LEU A C 1
ATOM 739 O O . LEU A 1 98 ? 22.184 3.894 7.969 1.00 97.81 98 LEU A O 1
ATOM 743 N N . THR A 1 99 ? 21.106 5.593 8.967 1.00 97.81 99 THR A N 1
ATOM 744 C CA . THR A 1 99 ? 22.323 6.337 9.313 1.00 97.81 99 THR A CA 1
ATOM 745 C C . THR A 1 99 ? 23.214 5.519 10.236 1.00 97.81 99 THR A C 1
ATOM 747 O O . THR A 1 99 ? 24.400 5.430 9.961 1.00 97.81 99 THR A O 1
ATOM 750 N N . MET A 1 100 ? 22.657 4.873 11.264 1.00 97.06 100 MET A N 1
ATOM 751 C CA . MET A 1 100 ? 23.431 4.025 12.179 1.00 97.06 100 MET A CA 1
ATOM 752 C C . MET A 1 100 ? 23.994 2.761 11.516 1.00 97.06 100 MET A C 1
ATOM 754 O O . MET A 1 100 ? 25.037 2.268 11.930 1.00 97.06 100 MET A O 1
ATOM 758 N N . MET A 1 101 ? 23.305 2.200 10.518 1.00 96.88 101 MET A N 1
ATOM 759 C CA . MET A 1 101 ? 23.770 0.990 9.826 1.00 96.88 101 MET A CA 1
ATOM 760 C C . MET A 1 101 ? 24.833 1.262 8.758 1.00 96.88 101 MET A C 1
ATOM 762 O O . MET A 1 101 ? 25.597 0.360 8.424 1.00 96.88 101 MET A O 1
ATOM 766 N N . LEU A 1 102 ? 24.831 2.462 8.173 1.00 94.31 102 LEU A N 1
ATOM 767 C CA . LEU A 1 102 ? 25.695 2.833 7.048 1.00 94.31 102 LEU A CA 1
ATOM 768 C C . LEU A 1 102 ? 26.852 3.764 7.445 1.00 94.31 102 LEU A C 1
ATOM 770 O O . LEU A 1 102 ? 27.662 4.103 6.581 1.00 94.31 102 LEU A O 1
ATOM 774 N N . SER A 1 103 ? 26.903 4.203 8.706 1.00 78.88 103 SER A N 1
ATOM 775 C CA . SER A 1 103 ? 28.004 4.976 9.300 1.00 78.88 103 SER A CA 1
ATOM 776 C C . SER A 1 103 ? 29.194 4.098 9.656 1.00 78.88 103 SER A C 1
ATOM 778 O O . SER A 1 103 ? 30.332 4.527 9.372 1.00 78.88 103 SER A O 1
#

Radius of gyration: 17.3 Å; Cα contacts (8 Å, |Δi|>4): 118; chains: 1; bounding box: 45×56×34 Å

Mean predicted aligned error: 7.14 Å

Secondary structure (DSSP, 8-state):
------------PPPHHHHHHHHHHHHHHTT----TT-EEEEEEEETTEEEEEEESSSS--S--EEEE-HHHHHHHHHHHHSSS-S-HHHHHHHHHHHHHHH-

Nearest PDB structures (foldseek):
  4dol-assembly1_A  TM=9.855E-01  e=3.707E-07  Arabidopsis thaliana
  5wl6-assembly2_B  TM=9.407E-01  e=6.905E-05  unidentified
  5wks-assembly1_A  TM=9.267E-01  e=1.012E-04  unidentified
  6cjn-assembly2_B  TM=8.794E-01  e=5.269E-03  Medicago sativa
  5yx4-assembly1_A  TM=8.229E-01  e=5.616E-03  Deschampsia antarctica

Solvent-accessible surface area (backbone atoms only — not comparable to full-atom values): 6204 Å² total; per-residue (Å²): 138,82,83,81,79,82,78,81,72,77,72,77,74,74,49,75,51,39,51,51,25,51,48,52,57,50,57,71,53,59,95,56,85,84,53,93,63,46,34,76,48,80,44,74,81,46,70,43,36,34,37,36,22,64,20,73,65,57,80,51,90,58,78,74,44,78,36,56,25,44,69,56,47,46,53,58,49,36,40,43,65,40,96,73,32,82,40,62,65,60,39,50,52,52,50,53,52,50,50,69,75,73,107

pLDDT: mean 89.43, std 18.01, range [32.69, 98.44]

InterPro domains:
  IPR016087 Chalcone isomerase [PF02431] (12-99)
  IPR016088 Chalcone isomerase, 3-layer sandwich [G3DSA:3.50.70.10] (1-80)
  IPR036298 Chalcone isomerase superfamily [SSF54626] (7-102)

Organism: NCBI:txid4628